Protein AF-A0A949K481-F1 (afdb_monomer_lite)

pLDDT: mean 72.95, std 18.37, range [39.22, 94.88]

Organism: NCBI:txid2850323

InterPro domains:
  IPR025246 Transposase IS30-like HTH domain [PF13936] (4-43)

Structure (mmCIF, N/CA/C/O backbone):
data_AF-A0A949K481-F1
#
_entry.id   AF-A0A949K481-F1
#
loop_
_atom_site.group_PDB
_atom_site.id
_atom_site.type_symbol
_atom_site.label_atom_id
_atom_site.label_alt_id
_atom_site.label_comp_id
_atom_site.label_asym_id
_atom_site.label_entity_id
_atom_site.label_seq_id
_atom_site.pdbx_PDB_ins_code
_atom_site.Cartn_x
_atom_site.Cartn_y
_atom_site.Cartn_z
_atom_site.occupancy
_atom_site.B_iso_or_equiv
_atom_site.auth_seq_id
_atom_site.auth_comp_id
_atom_site.auth_asym_id
_atom_site.auth_atom_id
_atom_site.pdbx_PDB_model_num
ATOM 1 N N . MET A 1 1 ? -10.416 -11.682 23.903 1.00 42.28 1 MET A N 1
ATOM 2 C CA . MET A 1 1 ? -8.975 -12.020 23.899 1.00 42.28 1 MET A CA 1
ATOM 3 C C . MET A 1 1 ? -8.370 -11.356 22.672 1.00 42.28 1 MET A C 1
ATOM 5 O O . MET A 1 1 ? -8.635 -11.777 21.554 1.00 42.28 1 MET A O 1
ATOM 9 N N . ASN A 1 2 ? -7.687 -10.230 22.867 1.00 52.44 2 ASN A N 1
ATOM 10 C CA . ASN A 1 2 ? -7.287 -9.344 21.776 1.00 52.44 2 ASN A CA 1
ATOM 11 C C . ASN A 1 2 ? -5.943 -9.839 21.243 1.00 52.44 2 ASN A C 1
ATOM 13 O O . ASN A 1 2 ? -4.918 -9.618 21.883 1.00 52.44 2 ASN A O 1
ATOM 17 N N . LYS A 1 3 ? -5.936 -10.541 20.103 1.00 55.78 3 LYS A N 1
ATOM 18 C CA . LYS A 1 3 ? -4.682 -10.882 19.417 1.00 55.78 3 LYS A CA 1
ATOM 19 C C . LYS A 1 3 ? -3.977 -9.563 19.082 1.00 55.78 3 LYS A C 1
ATOM 21 O O . LYS A 1 3 ? -4.472 -8.797 18.257 1.00 55.78 3 LYS A O 1
ATOM 26 N N . THR A 1 4 ? -2.866 -9.268 19.750 1.00 65.56 4 THR A N 1
ATOM 27 C CA . THR A 1 4 ? -2.081 -8.031 19.567 1.00 65.56 4 THR A CA 1
ATOM 28 C C . THR A 1 4 ? -1.413 -7.974 18.193 1.00 65.56 4 THR A C 1
ATOM 30 O O . THR A 1 4 ? -1.180 -6.892 17.661 1.00 65.56 4 THR A O 1
ATOM 33 N N . HIS A 1 5 ? -1.183 -9.137 17.584 1.00 79.12 5 HIS A N 1
ATOM 34 C CA . HIS A 1 5 ? -0.559 -9.295 16.274 1.00 79.12 5 HIS A CA 1
ATOM 35 C C . HIS A 1 5 ? -1.594 -9.630 15.193 1.00 79.12 5 HIS A C 1
ATOM 37 O O . HIS A 1 5 ? -2.659 -10.185 15.491 1.00 79.12 5 HIS A O 1
ATOM 43 N N . LEU A 1 6 ? -1.303 -9.250 13.945 1.00 85.00 6 LEU A N 1
ATOM 44 C CA . LEU A 1 6 ? -2.051 -9.739 12.789 1.00 85.00 6 LEU A CA 1
ATOM 45 C C . LEU A 1 6 ? -1.724 -11.213 12.565 1.00 85.00 6 LEU A C 1
ATOM 47 O O . LEU A 1 6 ? -0.555 -11.598 12.577 1.00 85.00 6 LEU A O 1
ATOM 51 N N . SER A 1 7 ? -2.759 -12.025 12.380 1.00 89.31 7 SER A N 1
ATOM 52 C CA . SER A 1 7 ? -2.594 -13.416 11.959 1.00 89.31 7 SER A CA 1
ATOM 53 C C . SER A 1 7 ? -2.284 -13.512 10.457 1.00 89.31 7 SER A C 1
ATOM 55 O O . SER A 1 7 ? -2.446 -12.541 9.718 1.00 89.31 7 SER A O 1
ATOM 57 N N . LEU A 1 8 ? -1.855 -14.687 9.987 1.00 89.62 8 LEU A N 1
ATOM 58 C CA . LEU A 1 8 ? -1.706 -14.941 8.547 1.00 89.62 8 LEU A CA 1
ATOM 59 C C . LEU A 1 8 ? -3.046 -14.799 7.806 1.00 89.62 8 LEU A C 1
ATOM 61 O O . LEU A 1 8 ? -3.096 -14.197 6.738 1.00 89.62 8 LEU A O 1
ATOM 65 N N . GLU A 1 9 ? -4.142 -15.253 8.416 1.00 90.25 9 GLU A N 1
ATOM 66 C CA . GLU A 1 9 ? -5.499 -15.101 7.877 1.00 90.25 9 GLU A CA 1
ATOM 67 C C . GLU A 1 9 ? -5.901 -13.620 7.755 1.00 90.25 9 GLU A C 1
ATOM 69 O O . GLU A 1 9 ? -6.468 -13.187 6.748 1.00 90.25 9 GLU A O 1
ATOM 74 N N . ASP A 1 10 ? -5.545 -12.813 8.763 1.00 91.12 10 ASP A N 1
ATOM 75 C CA . ASP A 1 10 ? -5.790 -11.366 8.772 1.00 91.12 10 ASP A CA 1
ATOM 76 C C . ASP A 1 10 ? -5.071 -10.719 7.581 1.00 91.12 10 ASP A C 1
ATOM 78 O O . ASP A 1 10 ? -5.640 -9.904 6.856 1.00 91.12 10 ASP A O 1
ATOM 82 N N . ARG A 1 11 ? -3.813 -11.109 7.359 1.00 91.44 11 ARG A N 1
ATOM 83 C CA . ARG A 1 11 ? -2.971 -10.611 6.267 1.00 91.44 11 ARG A CA 1
ATOM 84 C C . ARG A 1 11 ? -3.493 -11.013 4.891 1.00 91.44 11 ARG A C 1
ATOM 86 O O . ARG A 1 11 ? -3.501 -10.179 3.985 1.00 91.44 11 ARG A O 1
ATOM 93 N N . PHE A 1 12 ? -3.974 -12.245 4.748 1.00 92.25 12 PHE A N 1
ATOM 94 C CA . PHE A 1 12 ? -4.627 -12.715 3.527 1.00 92.25 12 PHE A CA 1
ATOM 95 C C . PHE A 1 12 ? -5.914 -11.930 3.237 1.00 92.25 12 PHE A C 1
ATOM 97 O O . PHE A 1 12 ? -6.146 -11.478 2.118 1.00 92.25 12 PHE A O 1
ATOM 104 N N . THR A 1 13 ? -6.721 -11.676 4.267 1.00 93.38 13 THR A N 1
ATOM 105 C CA . THR A 1 13 ? -7.944 -10.871 4.135 1.00 93.38 13 THR A CA 1
ATOM 106 C C . THR A 1 13 ? -7.621 -9.439 3.700 1.00 93.38 13 THR A C 1
ATOM 108 O O . THR A 1 13 ? -8.263 -8.894 2.802 1.00 93.38 13 THR A O 1
ATOM 111 N N . ILE A 1 14 ? -6.582 -8.832 4.282 1.00 93.25 14 ILE A N 1
ATOM 112 C CA . ILE A 1 14 ? -6.114 -7.492 3.899 1.00 93.25 14 ILE A CA 1
ATOM 113 C C . ILE A 1 14 ? -5.663 -7.464 2.439 1.00 93.25 14 ILE A C 1
ATOM 115 O O . ILE A 1 14 ? -6.064 -6.561 1.706 1.00 93.25 14 ILE A O 1
ATOM 119 N N . SER A 1 15 ? -4.848 -8.429 2.001 1.00 91.06 15 SER A N 1
ATOM 120 C CA . SER A 1 15 ? -4.337 -8.459 0.626 1.00 91.06 15 SER A CA 1
ATOM 121 C C . SER A 1 15 ? -5.469 -8.622 -0.394 1.00 91.06 15 SER A C 1
ATOM 123 O O . SER A 1 15 ? -5.520 -7.880 -1.380 1.00 91.06 15 SER A O 1
ATOM 125 N N . LEU A 1 16 ? -6.430 -9.506 -0.109 1.00 92.94 16 LEU A N 1
ATOM 126 C CA . LEU A 1 16 ? -7.619 -9.709 -0.930 1.00 92.94 16 LEU A CA 1
ATOM 127 C C . LEU A 1 16 ? -8.447 -8.425 -1.042 1.00 92.94 16 LEU A C 1
ATOM 129 O O . LEU A 1 16 ? -8.736 -7.968 -2.148 1.00 92.94 16 LEU A O 1
ATOM 133 N N . MET A 1 17 ? -8.791 -7.796 0.079 1.00 93.94 17 MET A N 1
ATOM 134 C CA . MET A 1 17 ? -9.635 -6.599 0.065 1.00 93.94 17 MET A CA 1
ATOM 135 C C . MET A 1 17 ? -8.938 -5.383 -0.564 1.00 93.94 17 MET A C 1
ATOM 137 O O . MET A 1 17 ? -9.599 -4.548 -1.185 1.00 93.94 17 MET A O 1
ATOM 141 N N . LEU A 1 18 ? -7.608 -5.289 -0.466 1.00 92.12 18 LEU A N 1
ATOM 142 C CA . LEU A 1 18 ? -6.835 -4.269 -1.181 1.00 92.12 18 LEU A CA 1
ATOM 143 C C . LEU A 1 18 ? -6.858 -4.488 -2.693 1.00 92.12 18 LEU A C 1
ATOM 145 O O . LEU A 1 18 ? -6.980 -3.514 -3.434 1.00 92.12 18 LEU A O 1
ATOM 149 N N . SER A 1 19 ? -6.817 -5.742 -3.158 1.00 89.12 19 SER A N 1
ATOM 150 C CA . SER A 1 19 ? -6.986 -6.054 -4.587 1.00 89.12 19 SER A CA 1
ATOM 151 C C . SER A 1 19 ? -8.366 -5.636 -5.115 1.00 89.12 19 SER A C 1
ATOM 153 O O . SER A 1 19 ? -8.496 -5.211 -6.261 1.00 89.12 19 SER A O 1
ATOM 155 N N . GLN A 1 20 ? -9.375 -5.658 -4.242 1.00 92.44 20 GLN A N 1
ATOM 156 C CA . GLN A 1 20 ? -10.738 -5.195 -4.508 1.00 92.44 20 GLN A CA 1
ATOM 157 C C . GLN A 1 20 ? -10.912 -3.676 -4.326 1.00 92.44 20 GLN A C 1
ATOM 159 O O . GLN A 1 20 ? -12.034 -3.183 -4.385 1.00 92.44 20 GLN A O 1
ATOM 164 N N . GLN A 1 21 ? -9.828 -2.925 -4.091 1.00 91.44 21 GLN A N 1
ATOM 165 C CA . GLN A 1 21 ? -9.841 -1.472 -3.863 1.00 91.44 21 GLN A CA 1
ATOM 166 C C . GLN A 1 21 ? -10.694 -1.037 -2.654 1.00 91.44 21 GLN A C 1
ATOM 168 O O . GLN A 1 21 ? -11.178 0.094 -2.594 1.00 91.44 21 GLN A O 1
ATOM 173 N N . SER A 1 22 ? -10.864 -1.918 -1.662 1.00 92.25 22 SER A N 1
ATOM 174 C CA . SER A 1 22 ? -11.584 -1.586 -0.430 1.00 92.25 22 SER A CA 1
ATOM 175 C C . SER A 1 22 ? -10.831 -0.541 0.394 1.00 92.25 22 SER A C 1
ATOM 177 O O . SER A 1 22 ? -9.600 -0.540 0.473 1.00 92.25 22 SER A O 1
ATOM 179 N N . SER A 1 23 ? -11.571 0.334 1.076 1.00 94.06 23 SER A N 1
ATOM 180 C CA . SER A 1 23 ? -10.966 1.338 1.959 1.00 94.06 23 SER A CA 1
ATOM 181 C C . SER A 1 23 ? -10.376 0.708 3.227 1.00 94.06 23 SER A C 1
ATOM 183 O O . SER A 1 23 ? -10.893 -0.280 3.752 1.00 94.06 23 SER A O 1
ATOM 185 N N . PHE A 1 24 ? -9.353 1.334 3.821 1.00 91.94 24 PHE A N 1
ATOM 186 C CA . PHE A 1 24 ? -8.772 0.850 5.084 1.00 91.94 24 PHE A CA 1
ATOM 187 C C . PHE A 1 24 ? -9.776 0.772 6.240 1.00 91.94 24 PHE A C 1
ATOM 189 O O . PHE A 1 24 ? -9.580 -0.030 7.148 1.00 91.94 24 PHE A O 1
ATOM 196 N N . LYS A 1 25 ? -10.847 1.578 6.223 1.00 94.69 25 LYS A N 1
ATOM 197 C CA . LYS A 1 25 ? -11.922 1.495 7.223 1.00 94.69 25 LYS A CA 1
ATOM 198 C C . LYS A 1 25 ? -12.751 0.218 7.059 1.00 94.69 25 LYS A C 1
ATOM 200 O O . LYS A 1 25 ? -13.043 -0.437 8.052 1.00 94.69 25 LYS A O 1
ATOM 205 N N . GLN A 1 26 ? -13.086 -0.154 5.824 1.00 94.88 26 GLN A N 1
ATOM 206 C CA . GLN A 1 26 ? -13.809 -1.399 5.545 1.00 94.88 26 GLN A CA 1
ATOM 207 C C . GLN A 1 26 ? -12.958 -2.622 5.890 1.00 94.88 26 GLN A C 1
ATOM 209 O O . GLN A 1 26 ? -13.438 -3.536 6.551 1.00 94.88 26 GLN A O 1
ATOM 214 N N . ILE A 1 27 ? -11.674 -2.597 5.527 1.00 94.81 27 ILE A N 1
ATOM 215 C CA . ILE A 1 27 ? -10.728 -3.676 5.844 1.00 94.81 27 ILE A CA 1
ATOM 216 C C . ILE A 1 27 ? -10.559 -3.822 7.361 1.00 94.81 27 ILE A C 1
ATOM 218 O O . ILE A 1 27 ? -10.633 -4.922 7.897 1.00 94.81 27 ILE A O 1
ATOM 222 N N . ALA A 1 28 ? -10.391 -2.705 8.072 1.00 93.69 28 ALA A N 1
ATOM 223 C CA . ALA A 1 28 ? -10.333 -2.675 9.531 1.00 93.69 28 ALA A CA 1
ATOM 224 C C . ALA A 1 28 ? -11.570 -3.315 10.180 1.00 93.69 28 ALA A C 1
ATOM 226 O O . ALA A 1 28 ? -11.430 -4.095 11.121 1.00 93.69 28 ALA A O 1
ATOM 227 N N . SER A 1 29 ? -12.762 -3.024 9.646 1.00 94.44 29 SER A N 1
ATOM 228 C CA . SER A 1 29 ? -14.017 -3.614 10.117 1.00 94.44 29 SER A CA 1
ATOM 229 C C . SER A 1 29 ? -14.091 -5.119 9.860 1.00 94.44 29 SER A C 1
ATOM 231 O O . SER A 1 29 ? -14.576 -5.842 10.723 1.00 94.44 29 SER A O 1
ATOM 233 N N . ALA A 1 30 ? -13.615 -5.593 8.706 1.00 93.06 30 ALA A N 1
ATOM 234 C CA . ALA A 1 30 ? -13.637 -7.014 8.357 1.00 93.06 30 ALA A CA 1
ATOM 235 C C . ALA A 1 30 ? -12.668 -7.844 9.215 1.00 93.06 30 ALA A C 1
ATOM 237 O O . ALA A 1 30 ? -13.003 -8.939 9.652 1.00 93.06 30 ALA A O 1
ATOM 238 N N . VAL A 1 31 ? -11.477 -7.305 9.490 1.00 92.06 31 VAL A N 1
ATOM 239 C CA . VAL A 1 31 ? -10.421 -7.992 10.256 1.00 92.06 31 VAL A CA 1
ATOM 240 C C . VAL A 1 31 ? -10.576 -7.777 11.774 1.00 92.06 31 VAL A C 1
ATOM 242 O O . VAL A 1 31 ? -9.970 -8.481 12.579 1.00 92.06 31 VAL A O 1
ATOM 245 N N . GLY A 1 32 ? -11.375 -6.794 12.200 1.00 92.06 32 GLY A N 1
ATOM 246 C CA . GLY A 1 32 ? -11.542 -6.443 13.614 1.00 92.06 32 GLY A CA 1
ATOM 247 C C . GLY A 1 32 ? -10.299 -5.777 14.218 1.00 92.06 32 GLY A C 1
ATOM 248 O O . GLY A 1 32 ? -9.944 -6.028 15.372 1.00 92.06 32 GLY A O 1
ATOM 249 N N . LYS A 1 33 ? -9.595 -4.952 13.433 1.00 90.69 33 LYS A N 1
ATOM 250 C CA . LYS A 1 33 ? -8.350 -4.264 13.831 1.00 90.69 33 LYS A CA 1
ATOM 251 C C . LYS A 1 33 ? -8.431 -2.774 13.526 1.00 90.69 33 LYS A C 1
ATOM 253 O O . LYS A 1 33 ? -9.208 -2.342 12.687 1.00 90.69 33 LYS A O 1
ATOM 258 N N . ASN A 1 34 ? -7.570 -1.976 14.154 1.00 91.94 34 ASN A N 1
ATOM 259 C CA . ASN A 1 34 ? -7.492 -0.544 13.868 1.00 91.94 34 ASN A CA 1
ATOM 260 C C . ASN A 1 34 ? -6.972 -0.289 12.447 1.00 91.94 34 ASN A C 1
ATOM 262 O O . ASN A 1 34 ? -5.970 -0.867 12.026 1.00 91.94 34 ASN A O 1
ATOM 266 N N . CYS A 1 35 ? -7.589 0.651 11.729 1.00 92.44 35 CYS A N 1
ATOM 267 C CA . CYS A 1 35 ? -7.169 1.034 10.377 1.00 92.44 35 CYS A CA 1
ATOM 268 C C . CYS A 1 35 ? -5.723 1.558 10.315 1.00 92.44 35 CYS A C 1
ATOM 270 O O . CYS A 1 35 ? -5.055 1.405 9.294 1.00 92.44 35 CYS A O 1
ATOM 272 N N . THR A 1 36 ? -5.204 2.120 11.411 1.00 92.06 36 THR A N 1
ATOM 273 C CA . THR A 1 36 ? -3.798 2.529 11.536 1.00 92.06 36 THR A CA 1
ATOM 274 C C . THR A 1 36 ? -2.849 1.331 11.575 1.00 92.06 36 THR A C 1
ATOM 276 O O . THR A 1 36 ? -1.779 1.392 10.970 1.00 92.06 36 THR A O 1
ATOM 279 N N . SER A 1 37 ? -3.245 0.225 12.212 1.00 91.00 37 SER A N 1
ATOM 280 C CA . SER A 1 37 ? -2.502 -1.041 12.192 1.00 91.00 37 SER A CA 1
ATOM 281 C C . SER A 1 37 ? -2.481 -1.639 10.788 1.00 91.00 37 SER A C 1
ATOM 283 O O . SER A 1 37 ? -1.411 -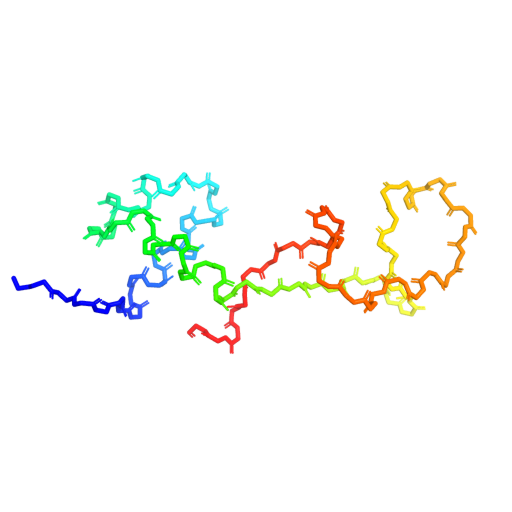2.006 10.311 1.00 91.00 37 SER A O 1
ATOM 285 N N . ILE A 1 38 ? -3.626 -1.640 10.094 1.00 91.12 38 ILE A N 1
ATOM 286 C CA . ILE A 1 38 ? -3.711 -2.064 8.686 1.00 91.12 38 ILE A CA 1
ATOM 287 C C . ILE A 1 38 ? -2.800 -1.196 7.810 1.00 91.12 38 ILE A C 1
ATOM 289 O O . ILE A 1 38 ? -1.996 -1.713 7.043 1.00 91.12 38 ILE A O 1
ATOM 293 N N . SER A 1 39 ? -2.855 0.132 7.962 1.00 91.38 39 SER A N 1
ATOM 294 C CA . SER A 1 39 ? -1.990 1.036 7.197 1.00 91.38 39 SER A CA 1
ATOM 295 C C . SER A 1 39 ? -0.506 0.795 7.471 1.00 91.38 39 SER A C 1
ATOM 297 O O . SER A 1 39 ? 0.301 0.966 6.558 1.00 91.38 39 SER A O 1
ATOM 299 N N . ARG A 1 40 ? -0.129 0.444 8.705 1.00 90.25 40 ARG A N 1
ATOM 300 C CA . ARG A 1 40 ? 1.257 0.123 9.053 1.00 90.25 40 ARG A CA 1
ATOM 301 C C . ARG A 1 40 ? 1.702 -1.168 8.377 1.00 90.25 40 ARG A C 1
ATOM 303 O O . ARG A 1 40 ? 2.760 -1.166 7.759 1.00 90.25 40 ARG A O 1
ATOM 310 N N . GLU A 1 41 ? 0.878 -2.209 8.449 1.00 90.62 41 GLU A N 1
ATOM 311 C CA . GLU A 1 41 ? 1.124 -3.498 7.798 1.00 90.62 41 GLU A CA 1
ATOM 312 C C . GLU A 1 41 ? 1.360 -3.315 6.296 1.00 90.62 41 GLU A C 1
ATOM 314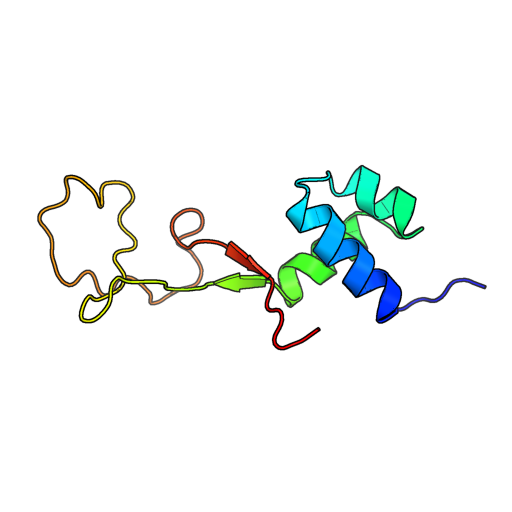 O O . GLU A 1 41 ? 2.395 -3.707 5.764 1.00 90.62 41 GLU A O 1
ATOM 319 N N . VAL A 1 42 ? 0.440 -2.610 5.633 1.00 90.50 42 VAL A N 1
ATOM 320 C CA . VAL A 1 42 ? 0.523 -2.315 4.200 1.00 90.50 42 VAL A CA 1
ATOM 321 C C . VAL A 1 42 ? 1.822 -1.596 3.863 1.00 90.50 42 VAL A C 1
ATOM 323 O O . VAL A 1 42 ? 2.476 -1.977 2.906 1.00 90.50 42 VAL A O 1
ATOM 326 N N . ARG A 1 43 ? 2.235 -0.588 4.643 1.00 87.75 43 ARG A N 1
ATOM 327 C CA . ARG A 1 43 ? 3.488 0.151 4.396 1.00 87.75 43 ARG A CA 1
ATOM 328 C C . ARG A 1 43 ? 4.741 -0.698 4.608 1.00 87.75 43 ARG A C 1
ATOM 330 O O . ARG A 1 43 ? 5.713 -0.484 3.895 1.00 87.75 43 ARG A O 1
ATOM 337 N N . ILE A 1 44 ? 4.733 -1.609 5.584 1.00 86.50 44 ILE A N 1
ATOM 338 C CA . ILE A 1 44 ? 5.865 -2.507 5.865 1.00 86.50 44 ILE A CA 1
ATOM 339 C C . ILE A 1 44 ? 6.047 -3.516 4.725 1.00 86.50 44 ILE A C 1
ATOM 341 O O . ILE A 1 44 ? 7.175 -3.776 4.322 1.00 86.50 44 ILE A O 1
ATOM 345 N N . HIS A 1 45 ? 4.944 -4.041 4.188 1.00 84.38 45 HIS A N 1
ATOM 346 C CA . HIS A 1 45 ? 4.944 -5.075 3.143 1.00 84.38 45 HIS A CA 1
ATOM 347 C C . HIS A 1 45 ? 4.770 -4.521 1.718 1.00 84.38 45 HIS A C 1
ATOM 349 O O . HIS A 1 45 ? 4.603 -5.269 0.748 1.00 84.38 45 HIS A O 1
ATOM 355 N N . LEU A 1 46 ? 4.798 -3.198 1.576 1.00 82.25 46 LEU A N 1
ATOM 356 C CA . LEU A 1 46 ? 4.714 -2.533 0.290 1.00 82.25 46 LEU A CA 1
ATOM 357 C C . LEU A 1 46 ? 6.044 -2.651 -0.453 1.00 82.25 46 LEU A C 1
ATOM 359 O O . LEU A 1 46 ? 7.064 -2.132 -0.003 1.00 82.25 46 LEU A O 1
ATOM 363 N N . GLU A 1 47 ? 6.001 -3.232 -1.650 1.00 76.31 47 GLU A N 1
ATOM 364 C CA . GLU A 1 47 ? 7.143 -3.275 -2.551 1.00 76.31 47 GLU A CA 1
ATOM 365 C C . GLU A 1 47 ? 6.938 -2.369 -3.767 1.00 76.31 47 GLU A C 1
ATOM 367 O O . GLU A 1 47 ? 5.872 -2.289 -4.386 1.00 76.31 47 GLU A O 1
ATOM 372 N N . TYR A 1 48 ? 8.015 -1.692 -4.154 1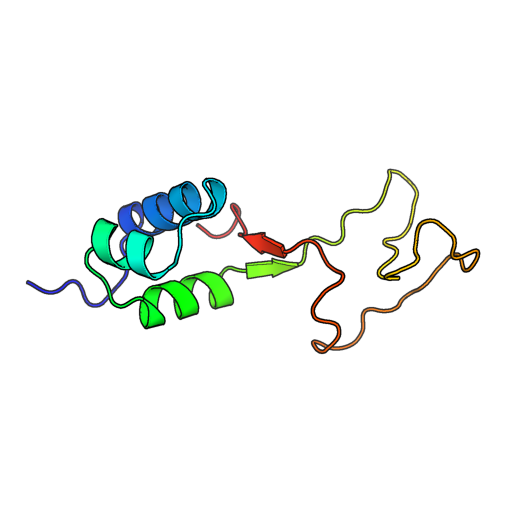.00 70.44 48 TYR A N 1
ATOM 373 C CA . TYR A 1 48 ? 8.052 -0.936 -5.397 1.00 70.44 48 TYR A CA 1
ATOM 374 C C . TYR A 1 48 ? 8.527 -1.854 -6.520 1.00 70.44 48 TYR A C 1
ATOM 376 O O . TYR A 1 48 ? 9.717 -2.154 -6.638 1.00 70.44 48 TYR A O 1
ATOM 384 N N . ARG A 1 49 ? 7.598 -2.294 -7.373 1.00 69.50 49 ARG A N 1
ATOM 385 C CA . ARG A 1 49 ? 7.928 -3.107 -8.548 1.00 69.50 49 ARG A CA 1
ATOM 386 C C . ARG A 1 49 ? 8.316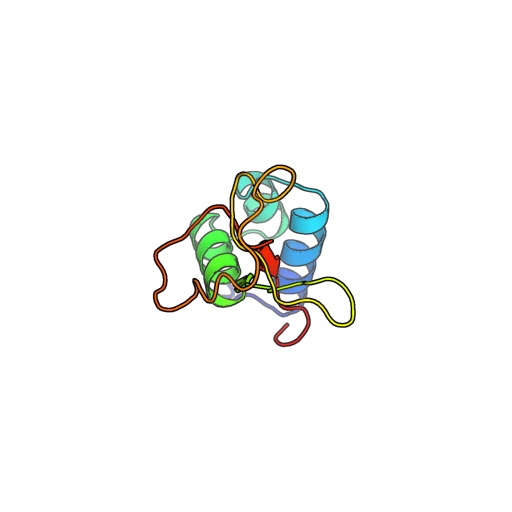 -2.195 -9.710 1.00 69.50 49 ARG A C 1
ATOM 388 O O . ARG A 1 49 ? 7.485 -1.502 -10.294 1.00 69.50 49 ARG A O 1
ATOM 395 N N . ARG A 1 50 ? 9.600 -2.219 -10.073 1.00 70.50 50 ARG A N 1
ATOM 396 C CA . ARG A 1 50 ? 10.139 -1.542 -11.264 1.00 70.50 50 ARG A CA 1
ATOM 397 C C . ARG A 1 50 ? 9.928 -2.413 -12.505 1.00 70.50 50 ARG A C 1
ATOM 399 O O . ARG A 1 50 ? 10.859 -3.038 -13.002 1.00 70.50 50 ARG A O 1
ATOM 406 N N . SER A 1 51 ? 8.692 -2.501 -12.985 1.00 66.81 51 SER A N 1
ATOM 407 C CA . SER A 1 51 ? 8.377 -3.272 -14.193 1.00 66.81 51 SER A CA 1
ATOM 408 C C . SER A 1 51 ? 8.670 -2.453 -15.454 1.00 66.81 51 SER A C 1
ATOM 410 O O . SER A 1 51 ? 7.972 -1.482 -15.745 1.00 66.81 51 SER A O 1
ATOM 412 N N . GLY A 1 52 ? 9.710 -2.844 -16.194 1.00 66.06 52 GLY A N 1
ATOM 413 C CA . GLY A 1 52 ? 9.980 -2.405 -17.568 1.00 66.06 52 GLY A CA 1
ATOM 414 C C . GLY A 1 52 ? 9.493 -3.432 -18.597 1.00 66.06 52 GLY A C 1
ATOM 415 O O . GLY A 1 52 ? 9.117 -4.548 -18.241 1.00 66.06 52 GLY A O 1
ATOM 416 N N . GLY A 1 53 ? 9.491 -3.059 -19.879 1.00 67.12 53 GLY A N 1
ATOM 417 C CA . GLY A 1 53 ? 9.330 -4.035 -20.964 1.00 67.12 53 GLY A CA 1
ATOM 418 C C . GLY A 1 53 ? 10.563 -4.939 -21.077 1.00 67.12 53 GLY A C 1
ATOM 419 O O . GLY A 1 53 ? 11.652 -4.543 -20.662 1.00 67.12 53 GLY A O 1
ATOM 420 N N . TYR A 1 54 ? 10.414 -6.137 -21.649 1.00 69.06 54 TYR A N 1
ATOM 421 C CA . TYR A 1 54 ? 11.551 -7.031 -21.898 1.00 69.06 54 TYR A CA 1
ATOM 422 C C . TYR A 1 54 ? 12.646 -6.302 -22.697 1.00 69.06 54 TYR A C 1
ATOM 424 O O . TYR A 1 54 ? 12.358 -5.659 -23.707 1.00 69.06 54 TYR A O 1
ATOM 432 N N . GLY A 1 55 ? 13.887 -6.349 -22.204 1.00 68.94 55 GLY A N 1
ATOM 433 C CA . GLY A 1 55 ? 15.024 -5.640 -22.801 1.00 68.94 55 GLY A CA 1
ATOM 434 C C . GLY A 1 55 ? 15.002 -4.113 -22.648 1.00 68.94 55 GLY A C 1
ATOM 435 O O . GLY A 1 55 ? 15.811 -3.437 -23.279 1.00 68.94 55 GLY A O 1
ATOM 436 N N . ARG A 1 56 ? 14.100 -3.539 -21.836 1.00 67.88 56 ARG A N 1
ATOM 437 C CA . ARG A 1 56 ? 14.020 -2.089 -21.596 1.00 67.88 56 ARG A CA 1
ATOM 438 C C . ARG A 1 56 ? 14.218 -1.745 -20.125 1.00 67.88 56 ARG A C 1
ATOM 440 O O . ARG A 1 56 ? 13.654 -2.385 -19.239 1.00 67.88 56 ARG A O 1
ATOM 447 N N . SER A 1 57 ? 14.984 -0.686 -19.870 1.00 68.56 57 SER A N 1
ATOM 448 C CA . SER A 1 57 ? 15.113 -0.108 -18.534 1.00 68.56 57 SER A CA 1
ATOM 449 C C . SER A 1 57 ? 13.779 0.470 -18.053 1.00 68.56 57 SER A C 1
ATOM 451 O O . SER A 1 57 ? 12.930 0.906 -18.836 1.00 68.56 57 SER A O 1
ATOM 453 N N . TYR A 1 58 ? 13.573 0.445 -16.738 1.00 71.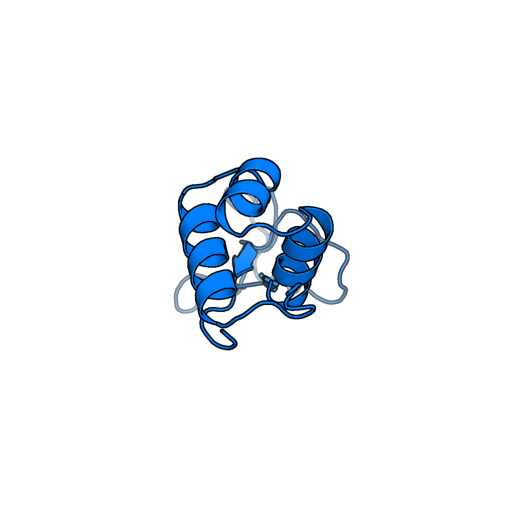25 58 TYR A N 1
ATOM 454 C CA . TYR A 1 58 ? 12.408 1.054 -16.110 1.00 71.25 58 TYR A CA 1
ATOM 455 C C . TYR A 1 58 ? 12.447 2.582 -16.287 1.00 71.25 58 TYR A C 1
ATOM 457 O O . TYR A 1 58 ? 13.435 3.215 -15.925 1.00 71.25 58 TYR A O 1
ATOM 465 N N . ASN A 1 59 ? 11.371 3.170 -16.820 1.00 69.56 59 ASN A N 1
ATOM 466 C CA . ASN A 1 59 ? 11.231 4.618 -16.977 1.00 69.56 59 ASN A CA 1
ATOM 467 C C . ASN A 1 59 ? 10.225 5.157 -15.951 1.00 69.56 59 ASN A C 1
ATOM 469 O O . ASN A 1 59 ? 9.016 4.965 -16.097 1.00 69.56 59 ASN A O 1
ATOM 473 N N . ALA A 1 60 ? 10.741 5.846 -14.932 1.00 68.44 60 ALA A N 1
ATOM 474 C CA . ALA A 1 60 ? 9.951 6.465 -13.873 1.00 68.44 60 ALA A CA 1
ATOM 475 C C . ALA A 1 60 ? 9.315 7.808 -14.278 1.00 68.44 60 ALA A C 1
ATOM 477 O O . ALA A 1 60 ? 8.737 8.465 -13.428 1.00 68.44 60 ALA A O 1
ATOM 478 N N . CYS A 1 61 ? 9.442 8.276 -15.522 1.00 67.88 61 CYS A N 1
ATOM 479 C CA . CYS A 1 61 ? 8.921 9.578 -15.942 1.00 67.88 61 CYS A CA 1
ATOM 480 C C . CYS A 1 61 ? 7.380 9.608 -15.961 1.00 67.88 61 CYS A C 1
ATOM 482 O O . CYS A 1 61 ? 6.736 8.728 -16.538 1.00 67.88 61 CYS A O 1
ATOM 484 N N . LEU A 1 62 ? 6.776 10.673 -15.415 1.00 67.94 62 LEU A N 1
ATOM 485 C CA . LEU A 1 62 ? 5.327 10.922 -15.502 1.00 67.94 62 LEU A CA 1
ATOM 486 C C . LEU A 1 62 ? 4.852 11.020 -16.960 1.00 67.94 62 LEU A C 1
ATOM 488 O O . LEU A 1 62 ? 3.796 10.498 -17.315 1.00 67.94 62 LEU A O 1
ATOM 492 N N . HIS A 1 63 ? 5.683 11.613 -17.816 1.00 72.75 63 HIS A N 1
ATOM 493 C CA . HIS A 1 63 ? 5.440 11.802 -19.245 1.00 72.75 63 HIS A CA 1
ATOM 494 C C . HIS A 1 63 ? 6.095 10.713 -20.103 1.00 72.75 63 HIS A C 1
ATOM 496 O O . HIS A 1 63 ? 6.376 10.943 -21.272 1.00 72.75 63 HIS A O 1
ATOM 502 N N . ARG A 1 64 ? 6.342 9.507 -19.564 1.00 71.19 64 ARG A N 1
ATOM 503 C CA . ARG A 1 64 ? 7.059 8.416 -20.265 1.00 71.19 64 ARG A CA 1
ATOM 504 C C . ARG A 1 64 ? 6.511 8.018 -21.645 1.00 71.19 64 ARG A C 1
ATOM 506 O O . ARG A 1 64 ? 7.180 7.272 -22.347 1.00 71.19 64 ARG A O 1
ATOM 513 N N . ARG A 1 65 ? 5.285 8.427 -21.995 1.00 70.81 65 ARG A N 1
ATOM 514 C CA . ARG A 1 65 ? 4.689 8.199 -23.322 1.00 70.81 65 ARG A CA 1
ATOM 515 C C . ARG A 1 65 ? 5.287 9.119 -24.389 1.00 70.81 65 ARG A C 1
ATOM 517 O O . ARG A 1 65 ? 5.528 8.654 -25.493 1.00 70.81 65 ARG A O 1
ATOM 524 N N . ASP A 1 66 ? 5.584 10.360 -24.015 1.00 74.81 66 ASP A N 1
ATOM 525 C CA . ASP A 1 66 ? 6.022 11.428 -24.923 1.00 74.81 66 ASP A CA 1
ATOM 526 C C . ASP A 1 66 ? 7.463 11.890 -24.625 1.00 74.81 66 ASP A C 1
ATOM 528 O O . ASP A 1 66 ? 8.046 12.694 -25.346 1.00 74.81 66 ASP A O 1
ATOM 532 N N . CYS A 1 67 ? 8.064 11.378 -23.548 1.00 65.12 67 CYS A N 1
ATOM 533 C CA . CYS A 1 67 ? 9.441 11.659 -23.169 1.00 65.12 67 CYS A CA 1
ATOM 534 C C . CYS A 1 67 ? 10.413 10.873 -24.062 1.00 65.12 67 CYS A C 1
ATOM 536 O O . CYS A 1 67 ? 10.490 9.647 -23.988 1.00 65.12 67 CYS A O 1
ATOM 538 N N . SER A 1 68 ? 11.198 11.590 -24.866 1.00 66.12 68 SER A N 1
ATOM 539 C CA . SER A 1 68 ? 12.250 11.036 -25.731 1.00 66.12 68 SER A CA 1
ATOM 540 C C . SER A 1 68 ? 13.528 10.642 -24.978 1.00 66.12 68 SER A C 1
ATOM 542 O O . SER A 1 68 ? 14.427 10.027 -25.556 1.00 66.12 68 SER A O 1
ATOM 544 N N . ILE A 1 69 ? 13.618 10.959 -23.680 1.00 66.06 69 ILE A N 1
ATOM 545 C CA . ILE A 1 69 ? 14.775 10.623 -22.851 1.00 66.06 69 ILE A CA 1
ATOM 546 C C . ILE A 1 69 ? 14.750 9.124 -22.546 1.00 66.06 69 ILE A C 1
ATOM 548 O O . ILE A 1 69 ? 13.941 8.621 -21.762 1.00 66.06 69 ILE A O 1
ATOM 552 N N . SER A 1 70 ? 15.678 8.414 -23.175 1.00 55.22 70 SER A N 1
ATOM 553 C CA . SER A 1 70 ? 15.973 7.013 -22.890 1.00 55.22 70 SER A CA 1
ATOM 554 C C . SER A 1 70 ? 17.013 6.922 -21.767 1.00 55.22 70 SER A C 1
ATOM 556 O O . SER A 1 70 ? 17.820 7.831 -21.602 1.00 55.22 70 SER A O 1
ATOM 558 N N . PHE A 1 71 ? 17.016 5.827 -20.999 1.00 55.88 71 PHE A N 1
ATOM 559 C CA . PHE A 1 71 ? 18.001 5.565 -19.929 1.00 55.88 71 PHE A CA 1
ATOM 560 C C . PHE A 1 71 ? 17.922 6.468 -18.683 1.00 55.88 71 PHE A C 1
ATOM 562 O O . PHE A 1 71 ? 18.938 6.737 -18.045 1.00 55.88 71 PHE A O 1
ATOM 569 N N . LEU A 1 72 ? 16.723 6.892 -18.267 1.00 56.00 72 LEU A N 1
ATOM 570 C CA . LEU A 1 72 ? 16.549 7.547 -16.964 1.00 56.00 72 LEU A CA 1
ATOM 571 C C . LEU A 1 72 ? 16.842 6.560 -15.815 1.00 56.00 72 LEU A C 1
ATOM 573 O O . LEU A 1 72 ? 15.959 5.842 -15.353 1.00 56.00 72 LEU A O 1
ATOM 577 N N . PHE A 1 73 ? 18.079 6.560 -15.314 1.00 52.59 73 PHE A N 1
ATOM 578 C CA . PHE A 1 73 ? 18.503 5.889 -14.076 1.00 52.59 73 PHE A CA 1
ATOM 579 C C . PHE A 1 73 ? 18.046 6.661 -12.820 1.00 52.59 73 PHE A C 1
ATOM 581 O O . PHE A 1 73 ? 18.803 6.850 -11.873 1.00 52.59 73 PHE A O 1
ATOM 588 N N . LEU A 1 74 ? 16.806 7.149 -12.780 1.00 51.56 74 LEU A N 1
ATOM 589 C CA . LEU A 1 74 ? 16.295 7.877 -11.615 1.00 51.56 74 LEU A CA 1
ATOM 590 C C . LEU A 1 74 ? 15.697 6.902 -10.608 1.00 51.56 74 LEU A C 1
ATOM 592 O O . LEU A 1 74 ? 14.488 6.666 -10.586 1.00 51.56 74 LEU A O 1
ATOM 596 N N . CYS A 1 75 ? 16.549 6.306 -9.777 1.00 44.97 75 CYS A N 1
ATOM 597 C CA . CYS A 1 75 ? 16.072 5.672 -8.552 1.00 44.97 75 CYS A CA 1
ATOM 598 C C . CYS A 1 75 ? 17.176 5.509 -7.498 1.00 44.97 75 CYS A C 1
ATOM 600 O O . CYS A 1 75 ? 17.399 4.413 -6.979 1.00 44.97 75 CYS A O 1
ATOM 602 N N . GLN A 1 76 ? 17.859 6.609 -7.179 1.00 48.50 76 GLN A N 1
ATOM 603 C CA . GLN A 1 76 ? 18.448 6.782 -5.855 1.00 48.50 76 GLN A CA 1
ATOM 604 C C . GLN A 1 76 ? 17.511 7.701 -5.064 1.00 48.50 76 GLN A C 1
ATOM 606 O O . GLN A 1 76 ? 17.099 8.738 -5.562 1.00 48.50 76 GLN A O 1
ATOM 611 N N . GLU A 1 77 ? 17.157 7.260 -3.862 1.00 44.16 77 GLU A N 1
ATOM 612 C CA . GLU A 1 77 ? 16.301 7.916 -2.867 1.00 44.16 77 GLU A CA 1
ATOM 613 C C . GLU A 1 77 ? 14.775 7.753 -2.933 1.00 44.16 77 GLU A C 1
ATOM 615 O O . GLU A 1 77 ? 14.100 7.730 -3.960 1.00 44.16 77 GLU A O 1
ATOM 620 N N . LYS A 1 78 ? 14.247 7.596 -1.716 1.00 48.25 78 LYS A N 1
ATOM 621 C CA . LYS A 1 78 ? 12.901 7.172 -1.318 1.00 48.25 78 LYS A CA 1
ATOM 622 C C . LYS A 1 78 ? 11.840 8.274 -1.494 1.00 48.25 78 LYS A C 1
ATOM 624 O O . LYS A 1 78 ? 10.836 8.270 -0.788 1.00 48.25 78 LYS A O 1
ATOM 629 N N . THR A 1 79 ? 12.059 9.226 -2.398 1.00 44.12 79 THR A N 1
ATOM 630 C CA . THR A 1 79 ? 11.318 10.500 -2.466 1.00 44.12 79 THR A CA 1
ATOM 631 C C . THR A 1 79 ? 10.543 10.729 -3.769 1.00 44.12 79 THR A C 1
ATOM 633 O O . THR A 1 79 ? 9.909 11.769 -3.917 1.00 44.12 79 THR A O 1
ATOM 636 N N . LEU A 1 80 ? 10.483 9.761 -4.691 1.00 46.78 80 LEU A N 1
ATOM 637 C CA . LEU A 1 80 ? 9.685 9.874 -5.926 1.00 46.78 80 LEU A CA 1
ATOM 638 C C . LEU A 1 80 ? 8.408 9.021 -5.847 1.00 46.78 80 LEU A C 1
ATOM 640 O O . LEU A 1 80 ? 8.332 7.904 -6.357 1.00 46.78 80 LEU A O 1
ATOM 644 N N . LEU A 1 81 ? 7.405 9.565 -5.156 1.00 45.22 81 LEU A N 1
ATOM 645 C CA . LEU A 1 81 ? 6.224 8.857 -4.648 1.00 45.22 81 LEU A CA 1
ATOM 646 C C . LEU A 1 81 ? 4.923 8.930 -5.490 1.00 45.22 81 LEU A C 1
ATOM 648 O O . LEU A 1 81 ? 3.849 8.799 -4.910 1.00 45.22 81 LEU A O 1
ATOM 652 N N . PRO A 1 82 ? 4.945 9.056 -6.835 1.00 45.81 82 PRO A N 1
ATOM 653 C CA . PRO A 1 82 ? 3.768 8.569 -7.579 1.00 45.81 82 PRO A CA 1
ATOM 654 C C . PRO A 1 82 ? 4.046 7.711 -8.824 1.00 45.81 82 PRO A C 1
ATOM 656 O O . PRO A 1 82 ? 3.098 7.336 -9.509 1.00 45.81 82 PRO A O 1
ATOM 659 N N . LEU A 1 83 ? 5.303 7.385 -9.154 1.00 44.22 83 LEU A N 1
ATOM 660 C CA . LEU A 1 83 ? 5.626 6.864 -10.497 1.00 44.22 83 LEU A CA 1
ATOM 661 C C . LEU A 1 83 ? 5.944 5.364 -10.565 1.00 44.22 83 LEU A C 1
ATOM 663 O O . LEU A 1 83 ? 5.776 4.758 -11.622 1.00 44.22 83 LEU A O 1
ATOM 667 N N . CYS A 1 84 ? 6.320 4.739 -9.447 1.00 41.62 84 CYS A N 1
ATOM 668 C CA . CYS A 1 84 ? 6.428 3.281 -9.352 1.00 41.62 84 CYS A CA 1
ATOM 669 C C . CYS A 1 84 ? 5.052 2.664 -9.093 1.00 41.62 84 CYS A C 1
ATOM 671 O O . CYS A 1 84 ? 4.376 3.046 -8.139 1.00 41.62 84 CYS A O 1
ATOM 673 N N . LYS A 1 85 ? 4.665 1.655 -9.890 1.00 48.56 85 LYS A N 1
ATOM 674 C CA . LYS A 1 85 ? 3.523 0.797 -9.551 1.00 48.56 85 LYS A CA 1
ATOM 675 C C . LYS A 1 85 ? 3.773 0.183 -8.173 1.00 48.56 85 LYS A C 1
ATOM 677 O O . LYS A 1 85 ? 4.704 -0.600 -7.982 1.00 48.56 85 LYS A O 1
ATOM 682 N N . MET A 1 86 ? 2.948 0.587 -7.219 1.00 49.28 86 MET A N 1
ATOM 683 C CA . MET A 1 86 ? 2.914 0.036 -5.876 1.00 49.28 86 MET A CA 1
ATOM 684 C C . MET A 1 86 ? 2.236 -1.327 -5.944 1.00 49.28 86 MET A C 1
ATOM 686 O O . MET A 1 86 ? 1.083 -1.417 -6.362 1.00 49.28 86 MET A O 1
ATOM 690 N N . GLN A 1 87 ? 2.948 -2.384 -5.565 1.00 53.53 87 GLN A N 1
ATOM 691 C CA . GLN A 1 87 ? 2.366 -3.714 -5.455 1.00 53.53 87 GLN A CA 1
ATOM 692 C C . GLN A 1 87 ? 2.790 -4.313 -4.122 1.00 53.53 87 GLN A C 1
ATOM 694 O O . GLN A 1 87 ? 3.957 -4.268 -3.744 1.00 53.53 87 GLN A O 1
ATOM 699 N N . LEU A 1 88 ? 1.830 -4.853 -3.381 1.00 52.41 88 LEU A N 1
ATOM 700 C CA . LEU A 1 88 ? 2.139 -5.577 -2.156 1.00 52.41 88 LEU A CA 1
ATOM 701 C C . LEU A 1 88 ? 2.931 -6.831 -2.519 1.00 52.41 88 LEU A C 1
ATOM 703 O O . LEU A 1 88 ? 2.557 -7.563 -3.441 1.00 52.41 88 LEU A O 1
ATOM 707 N N . SER A 1 89 ? 4.044 -7.038 -1.822 1.00 47.25 89 SER A N 1
ATOM 708 C CA . SER A 1 89 ? 4.841 -8.251 -1.953 1.00 47.25 89 SER A CA 1
ATOM 709 C C . SER A 1 89 ? 3.988 -9.456 -1.595 1.00 47.25 89 SER A C 1
ATOM 711 O O . SER A 1 89 ? 3.584 -9.594 -0.447 1.00 47.25 89 SER A O 1
ATOM 713 N N . LEU A 1 90 ? 3.739 -10.351 -2.548 1.00 49.50 90 LEU A N 1
ATOM 714 C CA . LEU A 1 90 ? 3.234 -11.694 -2.237 1.00 49.50 90 LEU A CA 1
ATOM 715 C C . LEU A 1 90 ? 4.366 -12.626 -1.765 1.00 49.50 90 LEU A C 1
ATOM 717 O O . LEU A 1 90 ? 4.107 -13.760 -1.391 1.00 49.50 90 LEU A O 1
ATOM 721 N N . SER A 1 91 ? 5.619 -12.161 -1.800 1.00 43.53 91 SER A N 1
ATOM 722 C CA . SER A 1 91 ? 6.830 -12.931 -1.478 1.00 43.53 91 SER A CA 1
ATOM 723 C C . SER A 1 91 ? 7.284 -12.805 -0.015 1.00 43.53 91 SER A C 1
ATOM 725 O O . SER A 1 91 ? 8.298 -13.387 0.356 1.00 43.53 91 SER A O 1
ATOM 727 N N . GLY A 1 92 ? 6.541 -12.072 0.819 1.00 48.44 92 GLY A N 1
ATOM 728 C CA . GLY A 1 92 ? 6.782 -11.933 2.262 1.00 48.44 92 GLY A CA 1
ATOM 729 C C . GLY A 1 92 ? 5.497 -11.954 3.096 1.00 48.44 92 GLY A C 1
ATOM 730 O O . GLY A 1 92 ? 5.449 -11.304 4.143 1.00 48.44 92 GLY A O 1
ATOM 731 N N . LEU A 1 93 ? 4.464 -12.637 2.588 1.00 39.22 93 LEU A N 1
ATOM 732 C CA . LEU A 1 93 ? 3.159 -12.871 3.213 1.00 39.22 93 LEU A CA 1
ATOM 733 C C . LEU A 1 93 ? 3.044 -14.329 3.659 1.00 39.22 93 LEU A C 1
ATOM 735 O O . LEU A 1 93 ? 3.334 -15.206 2.817 1.00 39.22 93 LEU A O 1
#

Radius of gyration: 16.95 Å; chains: 1; bounding box: 32×27×50 Å

Sequence (93 aa):
MNKTHLSLEDRFTISLMLSQQSSFKQIASAVGKNCTSISREVRIHLEYRRSGGYGRSYNACLHRRDCSISFLFLCQEKTLLPLCKMQLSLSGL

Secondary structure (DSSP, 8-state):
---SS--HHHHHHHHHHHHTT--HHHHHHHHTS-HHHHHHHHHHSEEEE--PPTT------TTTTT---------SSTT-TTSSEEEE-GGG-
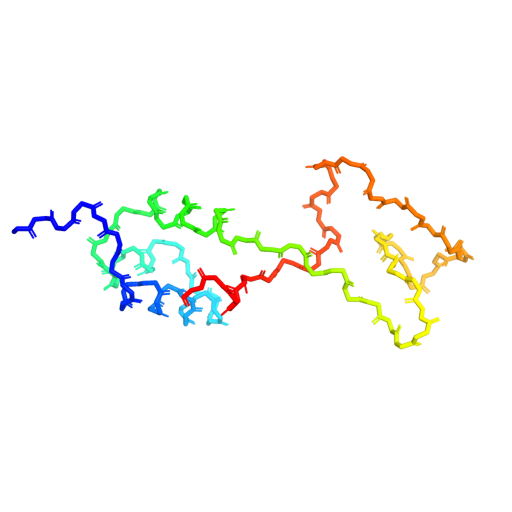
Foldseek 3Di:
DDPPDQDPVLVVLLQVVVVVVHDLVVSCVVSVHDSVVSVVVCVVQKDFDQDDPVVAGRDQDPVVVPDPDGDPPPDDDPPSPDRTPIDGDPPPD